Protein AF-A0A7D5P7E9-F1 (afdb_monomer)

Solvent-accessible surface area (backbone atoms only — not comparable to full-atom values): 3157 Å² total; per-residue (Å²): 133,84,71,78,72,77,66,46,46,11,74,82,74,71,42,76,25,65,80,94,45,96,60,49,66,46,79,38,79,92,76,75,40,81,45,44,21,70,35,66,66,50,48,50,54,64,74,73,107

Radius of gyration: 11.39 Å; Cα contacts (8 Å, |Δi|>4): 70; chains: 1; bounding box: 18×40×23 Å

Nearest PDB structures (foldseek):
  6ydh-assembly1_A  TM=6.149E-01  e=2.635E+00  Haloferax volcanii
  3rnc-assembly1_A  TM=8.161E-01  e=8.945E+00  Pseudomonas sp. OX1
  9e7f-assembly1_Bc  TM=5.726E-01  e=7.810E+00  Pyrobaculum calidifontis JCM 11548
  8e73-assembly1_S3  TM=4.153E-01  e=3.458E+00  Vigna radiata

Mean predicted aligned error: 7.78 Å

Structure (mmCIF, N/CA/C/O backbone):
data_AF-A0A7D5P7E9-F1
#
_entry.id   AF-A0A7D5P7E9-F1
#
loop_
_atom_site.group_PDB
_atom_si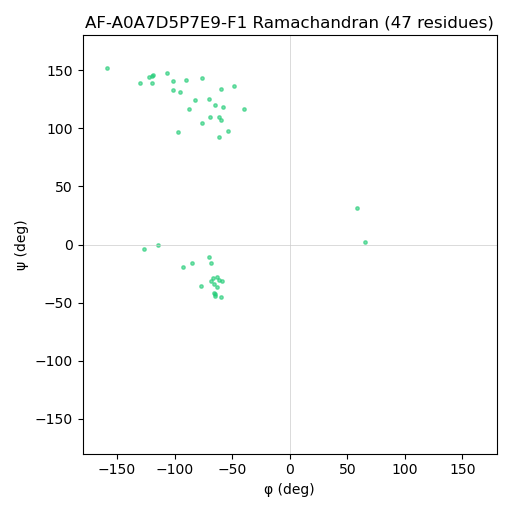te.id
_atom_site.type_symbol
_atom_site.label_atom_id
_atom_site.label_alt_id
_atom_site.label_comp_id
_atom_site.label_asym_id
_atom_site.label_entity_id
_atom_site.label_seq_id
_atom_site.pdbx_PDB_ins_code
_atom_site.Cartn_x
_atom_site.Cartn_y
_atom_site.Cartn_z
_atom_site.occupancy
_atom_site.B_iso_or_equiv
_atom_site.auth_seq_id
_atom_site.auth_comp_id
_atom_site.auth_asym_id
_atom_site.auth_atom_id
_atom_site.pdbx_PDB_model_num
ATOM 1 N N . MET A 1 1 ? -3.713 24.078 1.139 1.00 37.91 1 MET A N 1
ATOM 2 C CA . MET A 1 1 ? -4.641 23.190 0.415 1.00 37.91 1 MET A CA 1
ATOM 3 C C . MET A 1 1 ? -4.076 21.795 0.584 1.00 37.91 1 MET A C 1
ATOM 5 O O . MET A 1 1 ? -3.088 21.494 -0.062 1.00 37.91 1 MET A O 1
ATOM 9 N N . THR A 1 2 ? -4.562 21.031 1.561 1.00 49.53 2 THR A N 1
ATOM 10 C CA . THR A 1 2 ? -4.084 19.661 1.788 1.00 49.53 2 THR A CA 1
ATOM 11 C C . THR A 1 2 ? -4.729 18.802 0.712 1.00 49.53 2 THR A C 1
ATOM 13 O O . THR A 1 2 ? -5.941 18.596 0.743 1.00 49.53 2 THR A O 1
ATOM 16 N N . GLU A 1 3 ? -3.953 18.426 -0.302 1.00 47.84 3 GLU A N 1
ATOM 17 C CA . GLU A 1 3 ? -4.348 17.4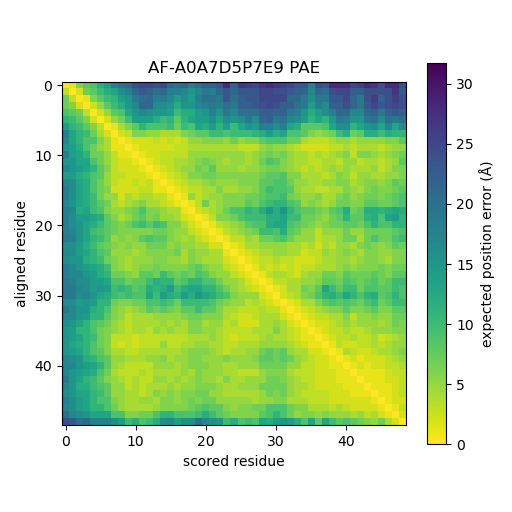18 -1.286 1.00 47.84 3 GLU A CA 1
ATOM 18 C C . GLU A 1 3 ? -4.882 16.196 -0.522 1.00 47.84 3 GLU A C 1
ATOM 20 O O . GLU A 1 3 ? -4.293 15.849 0.507 1.00 47.84 3 GLU A O 1
ATOM 25 N N . PRO A 1 4 ? -6.006 15.575 -0.930 1.00 47.38 4 PRO A N 1
ATOM 26 C CA . PRO A 1 4 ? -6.378 14.298 -0.355 1.00 47.38 4 PRO A CA 1
ATOM 27 C C . PRO A 1 4 ? -5.220 13.364 -0.672 1.00 47.38 4 PRO A C 1
ATOM 29 O O . PRO A 1 4 ? -5.002 13.019 -1.836 1.00 47.38 4 PRO A O 1
ATOM 32 N N . ASP A 1 5 ? -4.450 13.048 0.368 1.00 47.97 5 ASP A N 1
ATOM 33 C CA . ASP A 1 5 ? -3.459 11.993 0.363 1.00 47.97 5 ASP A CA 1
ATOM 34 C C . ASP A 1 5 ? -4.078 10.836 -0.412 1.00 47.97 5 ASP A C 1
ATOM 36 O O . ASP A 1 5 ? -5.202 10.419 -0.109 1.00 47.97 5 ASP A O 1
ATOM 40 N N . ALA A 1 6 ? -3.463 10.493 -1.545 1.00 50.62 6 ALA A N 1
ATOM 41 C CA . ALA A 1 6 ? -4.053 9.607 -2.526 1.00 50.62 6 ALA A CA 1
ATOM 42 C C . ALA A 1 6 ? -4.274 8.258 -1.848 1.00 50.62 6 ALA A C 1
ATOM 44 O O . ALA A 1 6 ? -3.355 7.443 -1.814 1.00 50.62 6 ALA A O 1
ATOM 45 N N . ALA A 1 7 ? -5.475 8.065 -1.290 1.00 55.72 7 ALA A N 1
ATOM 46 C CA . ALA A 1 7 ? -5.804 6.979 -0.385 1.00 55.72 7 ALA A CA 1
ATOM 47 C C . ALA A 1 7 ? -5.427 5.661 -1.052 1.00 55.72 7 ALA A C 1
ATOM 49 O O . ALA A 1 7 ? -6.140 5.146 -1.924 1.00 55.72 7 ALA A O 1
ATOM 50 N N . ARG A 1 8 ? -4.248 5.141 -0.694 1.00 71.31 8 ARG A N 1
ATOM 51 C CA . ARG A 1 8 ? -3.679 3.982 -1.371 1.00 71.31 8 ARG A CA 1
ATOM 52 C C . ARG A 1 8 ? -4.609 2.831 -1.087 1.00 71.31 8 ARG A C 1
ATOM 54 O O . ARG A 1 8 ? -4.868 2.506 0.060 1.00 71.31 8 ARG A O 1
ATOM 61 N N . THR A 1 9 ? -5.174 2.227 -2.116 1.00 78.31 9 THR A N 1
ATOM 62 C CA . THR A 1 9 ? -6.115 1.130 -1.915 1.00 78.31 9 THR A CA 1
ATOM 63 C C . THR A 1 9 ? -5.353 -0.189 -1.886 1.00 78.31 9 THR A C 1
ATOM 65 O O . THR A 1 9 ? -4.386 -0.390 -2.617 1.00 78.31 9 THR A O 1
ATOM 68 N N . CYS A 1 10 ? -5.769 -1.098 -1.009 1.00 82.44 10 CYS A N 1
ATOM 69 C CA . CYS A 1 10 ? -5.255 -2.456 -0.938 1.00 82.44 10 CYS A CA 1
ATOM 70 C C . CYS A 1 10 ? -5.557 -3.158 -2.249 1.00 82.44 10 CYS A C 1
ATOM 72 O O . CYS A 1 10 ? -6.704 -3.513 -2.503 1.00 82.44 10 CYS A O 1
ATOM 74 N N . ASP A 1 11 ? -4.529 -3.428 -3.039 1.00 79.50 11 ASP A N 1
ATOM 75 C CA . ASP A 1 11 ? -4.708 -4.058 -4.343 1.00 79.50 11 ASP A CA 1
ATOM 76 C C . ASP A 1 11 ? -5.342 -5.462 -4.225 1.00 79.50 11 ASP A C 1
ATOM 78 O O . ASP A 1 11 ? -6.152 -5.871 -5.051 1.00 79.50 11 ASP A O 1
ATOM 82 N N . ARG A 1 12 ? -5.084 -6.167 -3.111 1.00 81.75 12 ARG A N 1
ATOM 83 C CA . ARG A 1 12 ? -5.677 -7.491 -2.869 1.00 81.75 12 ARG A CA 1
ATOM 84 C C . ARG A 1 12 ? -7.136 -7.460 -2.412 1.00 81.75 12 ARG A C 1
ATOM 86 O O . ARG A 1 12 ? -7.879 -8.397 -2.681 1.00 81.75 12 ARG A O 1
ATOM 93 N N . CYS A 1 13 ? -7.508 -6.461 -1.622 1.00 80.75 13 CYS A N 1
ATOM 94 C CA . CYS A 1 13 ? -8.724 -6.491 -0.813 1.00 80.75 13 CYS A CA 1
ATOM 95 C C . CYS A 1 13 ? -9.647 -5.288 -1.025 1.00 80.75 13 CYS A C 1
ATOM 97 O O . CYS A 1 13 ? -10.709 -5.228 -0.416 1.00 80.75 13 CYS A O 1
ATOM 99 N N . GLY A 1 14 ? -9.238 -4.316 -1.843 1.00 80.19 14 GLY A N 1
ATOM 100 C CA . GLY A 1 14 ? -9.991 -3.102 -2.158 1.00 80.19 14 GLY A CA 1
ATOM 101 C C . GLY A 1 14 ? -10.204 -2.152 -0.978 1.00 80.19 14 GLY A C 1
ATOM 102 O O . GLY A 1 14 ? -10.856 -1.126 -1.131 1.00 80.19 14 GLY A O 1
ATOM 103 N N . ARG A 1 15 ? -9.674 -2.465 0.212 1.00 81.00 15 ARG A N 1
ATOM 104 C CA . ARG A 1 15 ? -9.807 -1.605 1.393 1.00 81.00 15 ARG A CA 1
ATOM 105 C C . ARG A 1 15 ? -8.875 -0.397 1.305 1.00 81.00 15 ARG A C 1
ATOM 107 O O . ARG A 1 15 ? -7.737 -0.576 0.870 1.00 81.00 15 ARG A O 1
ATOM 114 N N . PRO A 1 16 ? -9.301 0.788 1.771 1.00 78.56 16 PRO A N 1
ATOM 115 C CA . PRO A 1 16 ? -8.401 1.924 1.908 1.00 78.56 16 PRO A CA 1
ATOM 116 C C . PRO A 1 16 ? -7.256 1.557 2.858 1.00 78.56 16 PRO A C 1
ATOM 118 O O . PRO A 1 16 ? -7.466 0.920 3.895 1.00 78.56 16 PRO A O 1
ATOM 121 N N . ILE A 1 17 ? -6.036 1.892 2.458 1.00 78.06 17 ILE A N 1
ATOM 122 C CA . ILE A 1 17 ? -4.843 1.804 3.288 1.00 78.06 17 ILE A CA 1
ATOM 123 C C . ILE A 1 17 ? -4.648 3.181 3.890 1.00 78.06 17 ILE A C 1
ATOM 125 O O . ILE A 1 17 ? -4.686 4.186 3.188 1.00 78.06 17 ILE A O 1
ATOM 129 N N . ASP A 1 18 ? -4.441 3.184 5.195 1.00 72.06 18 ASP A N 1
ATOM 130 C CA . ASP A 1 18 ? -4.040 4.367 5.933 1.00 72.06 18 ASP A CA 1
ATOM 131 C C . ASP A 1 18 ? -2.602 4.727 5.527 1.00 72.06 18 ASP A C 1
ATOM 133 O O . ASP A 1 18 ? -1.658 3.983 5.815 1.00 72.06 18 ASP A O 1
ATOM 137 N N . ASP A 1 19 ? -2.441 5.825 4.793 1.00 69.50 19 ASP A N 1
ATOM 138 C CA . ASP A 1 19 ? -1.147 6.391 4.393 1.00 69.50 19 ASP A CA 1
ATOM 139 C C . ASP A 1 19 ? -0.357 6.927 5.593 1.00 69.50 19 ASP A C 1
ATOM 141 O O . ASP A 1 19 ? 0.874 6.862 5.619 1.00 69.50 19 ASP A O 1
ATOM 145 N N . SER A 1 20 ? -1.083 7.354 6.628 1.00 71.25 20 SER A N 1
ATOM 146 C CA . SER A 1 20 ? -0.552 7.915 7.864 1.00 71.25 20 SER A CA 1
ATOM 147 C C . SER A 1 20 ? 0.156 6.867 8.733 1.00 71.25 20 SER A C 1
ATOM 149 O O . SER A 1 20 ? 0.867 7.210 9.682 1.00 71.25 20 SER A O 1
ATOM 151 N N . ARG A 1 21 ? 0.028 5.574 8.399 1.00 69.25 21 ARG A N 1
ATOM 152 C CA . ARG A 1 21 ? 0.770 4.469 9.015 1.00 69.25 21 ARG A CA 1
ATOM 153 C C . ARG A 1 21 ? 1.627 3.729 7.998 1.00 69.25 21 ARG A C 1
ATOM 155 O O . ARG A 1 21 ? 1.245 3.503 6.853 1.00 69.25 21 ARG A O 1
ATOM 162 N N . TRP A 1 22 ? 2.786 3.254 8.462 1.00 71.06 22 TRP A N 1
ATOM 163 C CA . TRP A 1 22 ? 3.653 2.396 7.657 1.00 71.06 22 TRP A CA 1
ATOM 164 C C . TRP A 1 22 ? 2.891 1.141 7.216 1.00 71.06 22 TRP A C 1
ATOM 166 O O . TRP A 1 22 ? 2.468 0.327 8.043 1.00 71.06 22 TRP 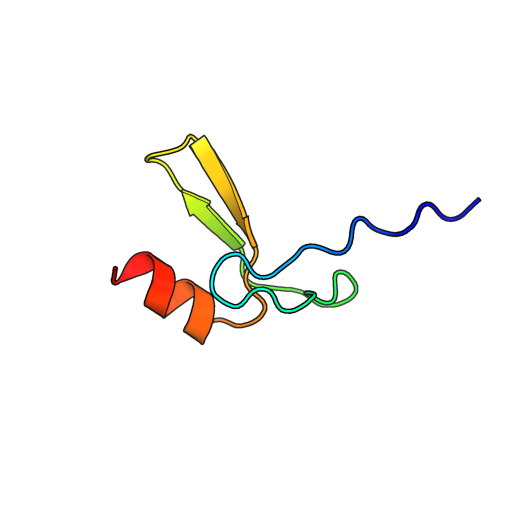A O 1
ATOM 176 N N . HIS A 1 23 ? 2.743 0.975 5.905 1.00 75.44 23 HIS A N 1
ATOM 177 C CA . HIS A 1 23 ? 2.032 -0.137 5.293 1.00 75.44 23 HIS A CA 1
ATOM 178 C C . HIS A 1 23 ? 2.958 -0.948 4.375 1.00 75.44 23 HIS A C 1
ATOM 180 O O . HIS A 1 23 ? 3.849 -0.405 3.717 1.00 75.44 23 HIS A O 1
ATOM 186 N N . PRO A 1 24 ? 2.782 -2.278 4.311 1.00 78.44 24 PRO A N 1
ATOM 187 C CA . PRO A 1 24 ? 3.613 -3.121 3.469 1.00 78.44 24 PRO A CA 1
ATOM 188 C C . PRO A 1 24 ? 3.319 -2.88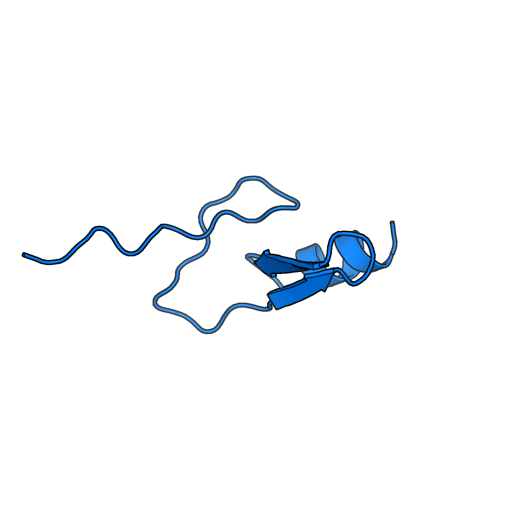6 1.983 1.00 78.44 24 PRO A C 1
ATOM 190 O O . PRO A 1 24 ? 2.196 -3.071 1.520 1.00 78.44 24 PRO A O 1
ATOM 193 N N . VAL A 1 25 ? 4.365 -2.570 1.222 1.00 80.19 25 VAL A N 1
ATOM 194 C CA . VAL A 1 25 ? 4.343 -2.507 -0.248 1.00 80.19 25 VAL A CA 1
ATOM 195 C C . VAL A 1 25 ? 5.087 -3.701 -0.846 1.00 80.19 25 VAL A C 1
ATOM 197 O O . VAL A 1 25 ? 6.031 -4.215 -0.234 1.00 80.19 25 VAL A O 1
ATOM 200 N N . ALA A 1 26 ? 4.657 -4.188 -2.006 1.00 79.88 26 ALA A N 1
ATOM 201 C CA . ALA A 1 26 ? 5.399 -5.151 -2.817 1.00 79.88 26 ALA A CA 1
ATOM 202 C C . ALA A 1 26 ? 5.692 -4.538 -4.183 1.00 79.88 26 ALA A C 1
ATOM 204 O O . ALA A 1 26 ? 4.833 -3.877 -4.763 1.00 79.88 26 ALA A O 1
ATOM 205 N N . PHE A 1 27 ? 6.905 -4.768 -4.668 1.00 78.62 27 PHE A N 1
ATOM 206 C CA . PHE A 1 27 ? 7.234 -4.521 -6.059 1.00 78.62 27 PHE A CA 1
ATOM 207 C C . PHE A 1 27 ? 6.767 -5.726 -6.860 1.00 78.62 27 PHE A C 1
ATOM 209 O O . PHE A 1 27 ? 7.093 -6.863 -6.517 1.00 78.62 27 PHE A O 1
ATOM 216 N N . ASP A 1 28 ? 5.945 -5.455 -7.861 1.00 77.06 28 ASP A N 1
ATOM 217 C CA . ASP A 1 28 ? 5.510 -6.431 -8.838 1.00 77.06 28 ASP A CA 1
ATOM 218 C C . ASP A 1 28 ? 6.407 -6.289 -10.071 1.00 77.06 28 ASP A C 1
ATOM 220 O O . ASP A 1 28 ? 6.203 -5.399 -10.898 1.00 77.06 28 ASP A O 1
ATOM 224 N N . ASP A 1 29 ? 7.4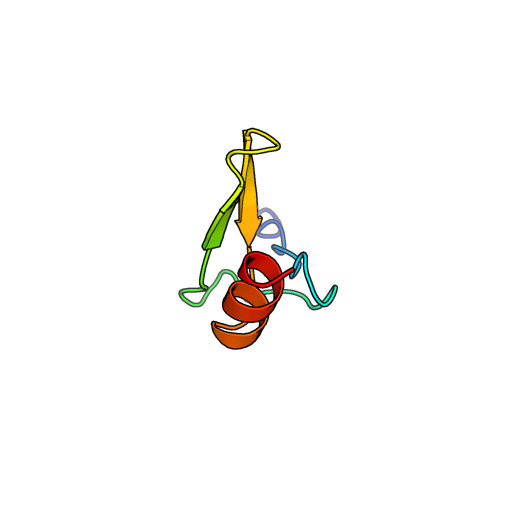44 -7.126 -10.157 1.00 73.12 29 ASP A N 1
ATOM 225 C CA . ASP A 1 29 ? 8.385 -7.143 -11.288 1.00 73.12 29 ASP A CA 1
ATOM 226 C C . ASP A 1 29 ? 7.694 -7.526 -12.604 1.00 73.12 29 ASP A C 1
ATOM 228 O O . ASP A 1 29 ? 8.092 -7.069 -13.672 1.00 73.12 29 ASP A O 1
ATOM 232 N N . ALA A 1 30 ? 6.613 -8.310 -12.537 1.00 73.19 30 ALA A N 1
ATOM 233 C CA . ALA A 1 30 ? 5.859 -8.739 -13.711 1.00 73.19 30 ALA A CA 1
ATOM 234 C C . ALA A 1 30 ? 5.156 -7.572 -14.426 1.00 73.19 30 ALA A C 1
ATOM 236 O O . ALA A 1 30 ? 5.018 -7.584 -15.649 1.00 73.19 30 ALA A O 1
ATOM 237 N N . ARG A 1 31 ? 4.703 -6.560 -13.678 1.00 69.88 31 ARG A N 1
ATOM 238 C CA . ARG A 1 31 ? 3.987 -5.390 -14.214 1.00 69.88 31 ARG A CA 1
ATOM 239 C C . ARG A 1 31 ? 4.762 -4.085 -14.052 1.00 69.88 31 ARG A C 1
ATOM 241 O O . ARG A 1 31 ? 4.251 -3.038 -14.441 1.00 69.88 31 ARG A O 1
ATOM 248 N N . GLY A 1 32 ? 5.959 -4.134 -13.463 1.00 79.94 32 GLY A N 1
ATOM 249 C CA . GLY A 1 32 ? 6.771 -2.958 -13.153 1.00 79.94 32 GLY A CA 1
ATOM 250 C C . GLY A 1 32 ? 6.060 -1.963 -12.230 1.00 79.94 32 GLY A C 1
ATOM 251 O O . GLY A 1 32 ? 6.258 -0.757 -12.358 1.00 79.94 32 GLY A 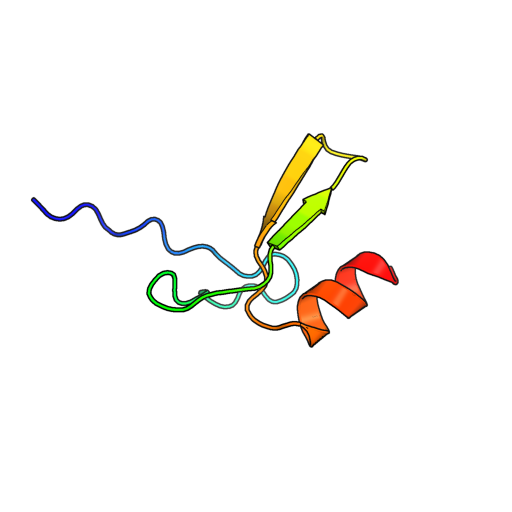O 1
ATOM 252 N N . ALA A 1 33 ? 5.188 -2.442 -11.336 1.00 78.81 33 ALA A N 1
ATOM 253 C CA . ALA A 1 33 ? 4.308 -1.595 -10.533 1.00 78.81 33 ALA A CA 1
ATOM 254 C C . ALA A 1 33 ? 4.512 -1.806 -9.027 1.00 78.81 33 ALA A C 1
ATOM 256 O O . ALA A 1 33 ? 4.727 -2.919 -8.549 1.00 78.81 33 ALA A O 1
ATOM 257 N N . ILE A 1 34 ? 4.394 -0.725 -8.251 1.00 78.12 34 ILE A N 1
ATOM 258 C CA . ILE A 1 34 ? 4.402 -0.791 -6.785 1.00 78.12 34 ILE A CA 1
ATOM 259 C C . ILE A 1 34 ? 2.974 -1.036 -6.313 1.00 78.12 34 ILE A C 1
ATOM 261 O O . ILE A 1 34 ? 2.102 -0.190 -6.505 1.00 78.12 34 ILE A O 1
ATOM 265 N N . ARG A 1 35 ? 2.738 -2.176 -5.661 1.00 80.81 35 ARG A N 1
ATOM 266 C CA . ARG A 1 35 ? 1.444 -2.512 -5.061 1.00 80.81 35 ARG A CA 1
ATOM 267 C C . ARG A 1 35 ? 1.464 -2.292 -3.559 1.00 80.81 35 ARG A C 1
ATOM 269 O O . ARG A 1 35 ? 2.384 -2.713 -2.854 1.00 80.81 35 ARG A O 1
ATOM 276 N N . SER A 1 36 ? 0.428 -1.629 -3.064 1.00 83.06 36 SER A N 1
ATOM 277 C CA . SER A 1 36 ? 0.254 -1.321 -1.647 1.00 83.06 36 SER A CA 1
ATOM 278 C C . SER A 1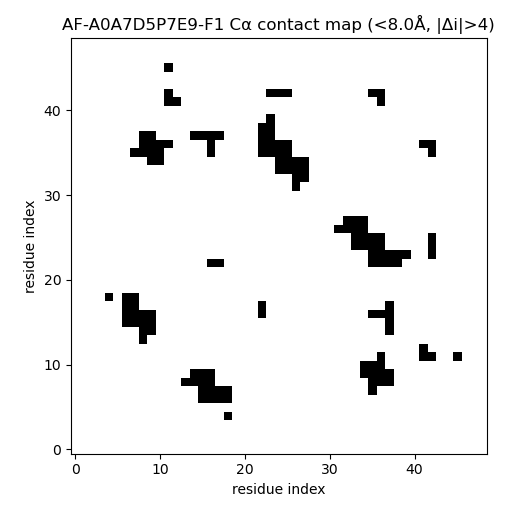 36 ? -0.747 -2.283 -1.015 1.00 83.06 36 SER A C 1
ATOM 280 O O . SER A 1 36 ? -1.761 -2.641 -1.617 1.00 83.06 36 SER A O 1
ATOM 282 N N . PHE A 1 37 ? -0.470 -2.708 0.219 1.00 84.31 37 PHE A N 1
ATOM 283 C CA . PHE A 1 37 ? -1.314 -3.651 0.948 1.00 84.31 37 PHE A CA 1
ATOM 284 C C . PHE A 1 37 ? -1.628 -3.125 2.343 1.00 84.31 37 PHE A C 1
ATOM 286 O O . PHE A 1 37 ? -0.746 -2.649 3.051 1.00 84.31 37 PHE A O 1
ATOM 293 N N . CYS A 1 38 ? -2.873 -3.303 2.788 1.00 82.75 38 CYS A N 1
ATOM 294 C CA . CYS A 1 38 ? -3.298 -2.885 4.128 1.00 82.75 38 CYS A CA 1
ATOM 295 C C . CYS A 1 38 ? -2.656 -3.710 5.255 1.00 82.75 38 CYS A C 1
ATOM 297 O O . CYS A 1 38 ? -2.731 -3.352 6.426 1.00 82.75 38 CYS A O 1
ATOM 299 N N . SER A 1 39 ? -2.082 -4.872 4.938 1.00 82.12 39 SER A N 1
ATOM 300 C CA . SER A 1 39 ? -1.569 -5.820 5.924 1.00 82.12 39 SER A CA 1
ATOM 301 C C . SER A 1 39 ? -0.542 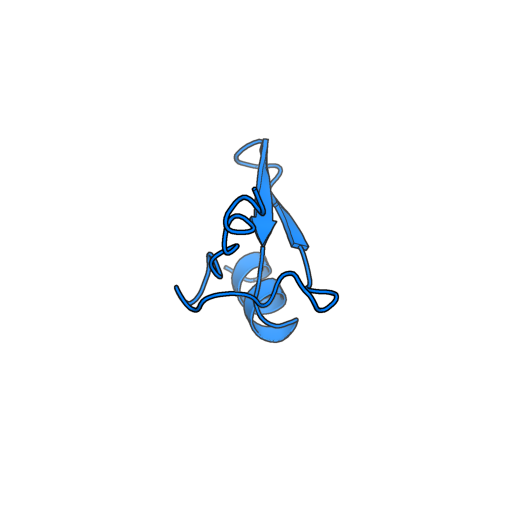-6.758 5.311 1.00 82.12 39 SER A C 1
ATOM 303 O O . SER A 1 39 ? -0.625 -7.121 4.134 1.00 82.12 39 SER A O 1
ATOM 305 N N . ARG A 1 40 ? 0.396 -7.237 6.141 1.00 80.75 40 ARG A N 1
ATOM 306 C CA . ARG A 1 40 ? 1.412 -8.216 5.714 1.00 80.75 40 ARG A CA 1
ATOM 307 C C . ARG A 1 40 ? 0.776 -9.508 5.194 1.00 80.75 40 ARG A C 1
ATOM 309 O O . ARG A 1 40 ? 1.337 -10.118 4.294 1.00 80.75 40 ARG A O 1
ATOM 316 N N . GLY A 1 41 ? -0.393 -9.896 5.714 1.00 83.00 41 GLY A N 1
ATOM 317 C CA . GLY A 1 41 ? -1.160 -11.048 5.226 1.00 83.00 41 GLY A CA 1
ATOM 318 C C . GLY A 1 41 ? -1.667 -10.874 3.791 1.00 83.00 41 GLY A C 1
ATOM 319 O O . GLY A 1 41 ? -1.520 -11.789 2.989 1.00 83.00 41 GLY A O 1
ATOM 320 N N . CYS A 1 42 ? -2.172 -9.685 3.436 1.00 82.12 42 CYS A N 1
ATOM 321 C CA . CYS A 1 42 ? -2.596 -9.381 2.064 1.00 82.12 42 CYS A CA 1
ATOM 322 C C . CYS A 1 42 ? -1.409 -9.381 1.096 1.00 82.12 42 CYS A C 1
ATOM 324 O O . CYS A 1 42 ? -1.508 -9.971 0.027 1.00 82.12 42 CYS A O 1
ATOM 326 N N . LYS A 1 43 ? -0.267 -8.810 1.509 1.00 81.38 43 LYS A N 1
ATOM 327 C CA . LYS A 1 43 ? 0.981 -8.883 0.737 1.00 81.38 43 LYS A CA 1
ATOM 328 C C . LYS A 1 43 ? 1.441 -10.329 0.526 1.00 81.38 43 LYS A C 1
ATOM 330 O O . LYS A 1 43 ? 1.847 -10.683 -0.571 1.00 81.38 43 LYS A O 1
ATOM 335 N N . ARG A 1 44 ? 1.409 -11.158 1.578 1.00 83.00 44 ARG A N 1
ATOM 336 C CA . ARG A 1 44 ? 1.853 -12.557 1.496 1.00 83.00 44 ARG A CA 1
ATOM 337 C C . ARG A 1 44 ? 0.953 -13.363 0.564 1.00 83.00 44 ARG A C 1
ATOM 339 O O . ARG A 1 44 ? 1.477 -14.060 -0.282 1.00 83.00 44 ARG A O 1
ATOM 346 N N . ARG A 1 45 ? -0.370 -13.194 0.675 1.00 81.44 45 ARG A N 1
ATOM 347 C CA . ARG A 1 45 ? -1.345 -13.850 -0.206 1.00 81.44 45 ARG A CA 1
ATOM 348 C C . ARG A 1 45 ? -1.195 -13.415 -1.666 1.00 81.44 45 ARG A C 1
ATOM 350 O O . ARG A 1 45 ? -1.373 -14.236 -2.538 1.00 81.44 45 ARG A O 1
ATOM 357 N N . PHE A 1 46 ? -0.867 -12.147 -1.918 1.00 78.75 46 PHE A N 1
ATOM 358 C CA . PHE A 1 46 ? -0.601 -11.656 -3.273 1.00 78.75 46 PHE A CA 1
ATOM 359 C C . PHE A 1 46 ? 0.683 -12.235 -3.884 1.00 78.75 46 PHE A C 1
ATOM 361 O O . PHE A 1 46 ? 0.761 -12.384 -5.087 1.00 78.75 46 PHE A O 1
ATOM 368 N N . ARG A 1 47 ? 1.697 -12.534 -3.064 1.00 74.06 47 ARG A N 1
ATOM 369 C CA . ARG A 1 47 ? 2.967 -13.118 -3.527 1.00 74.06 47 ARG A CA 1
ATOM 370 C C . ARG A 1 47 ? 2.924 -14.649 -3.665 1.00 74.06 47 ARG A C 1
ATOM 372 O O . ARG A 1 47 ? 3.856 -15.221 -4.213 1.00 74.06 47 ARG A O 1
ATOM 379 N N . ASP A 1 48 ? 1.923 -15.281 -3.065 1.00 76.06 48 ASP A N 1
ATOM 380 C CA . ASP A 1 48 ? 1.698 -16.733 -3.069 1.00 76.06 48 ASP A CA 1
ATOM 381 C C . ASP A 1 48 ? 0.773 -17.180 -4.219 1.00 76.06 48 ASP A C 1
ATOM 383 O O . ASP A 1 48 ? 0.769 -18.357 -4.559 1.00 76.06 48 ASP A O 1
ATOM 387 N N . ASP A 1 49 ? 0.008 -16.239 -4.786 1.00 60.53 49 ASP A N 1
ATOM 388 C CA . ASP A 1 49 ? -0.809 -16.389 -6.004 1.00 60.53 49 ASP A CA 1
ATOM 389 C C . ASP A 1 49 ? 0.070 -16.230 -7.257 1.00 60.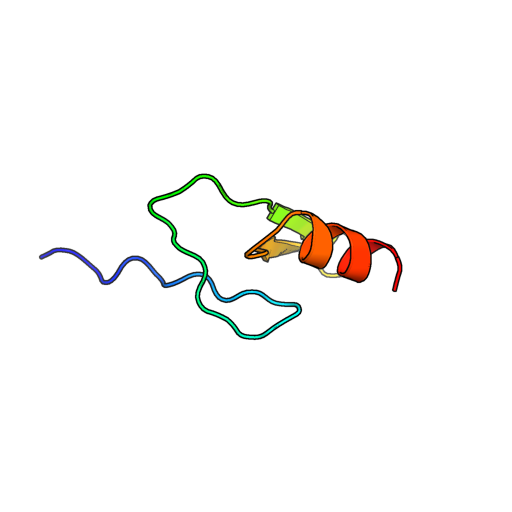53 49 ASP A C 1
ATOM 391 O O . ASP A 1 49 ? -0.104 -17.033 -8.201 1.00 60.53 49 ASP A O 1
#

Foldseek 3Di:
DDDPPPQQAAPQPRHGADPVDDWDWDQDPVVRDIGTHNDPVSVVVVVVD

Sequence (49 aa):
MTEPDAARTCDRCGRPIDDSRWHPVAFDDARGAIRSFCSRGCKRRFRDD

pLDDT: mean 73.44, std 11.47, range [37.91, 84.31]

Organism: NCBI:txid869886

InterPro domains:
  IPR055998 Protein of unknown function DUF7576 [PF24461] (4-47)

Secondary structure (DSSP, 8-state):
--------B-TTT-PBP-TTS---EEEETTTTEEEE-SSHHHHHHHHH-